Protein AF-A0A838FEH6-F1 (afdb_monomer)

Solvent-accessible surface area (backbone at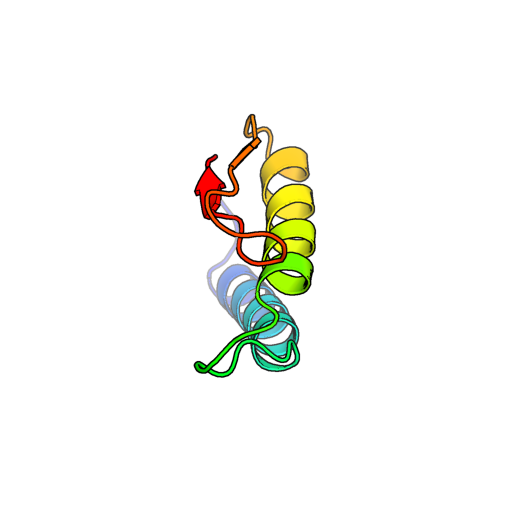oms only — not comparable to full-atom values): 3782 Å² total; per-residue (Å²): 130,85,54,72,70,58,51,53,50,53,50,51,56,50,49,60,56,56,73,69,46,65,55,60,84,83,92,48,46,45,42,65,55,45,55,54,49,42,55,55,40,44,76,72,73,42,70,68,47,78,52,64,91,44,93,67,48,52,44,78,45,106

Secondary structure (DSSP, 8-state):
---HHHHHHHHHHHHHHHTTS---TTT--THHHHHHHHHHHHHTT---EEEEEETTEEEEE-

Nearest PDB structures (foldseek):
  2pok-assembly1_B  TM=8.133E-01  e=3.672E+00  Streptococcus pneumoniae TIGR4

pLDDT: mean 93.44, std 7.09, range [67.06, 98.5]

Foldseek 3Di:
DDDPVVVVVVVVVLVVVLVPAQQDDPPGQCVVSLVVVQVVCVVVPDDWDFDDPDPNDTDIDD

Mean predicted aligned error: 3.32 Å

Radius of gyration: 13.49 Å; Cα contacts (8 Å, |Δi|>4): 57; chains: 1; bounding box: 31×23×30 Å

Sequence (62 aa):
MPEPADLERRTTELLQQLIRFD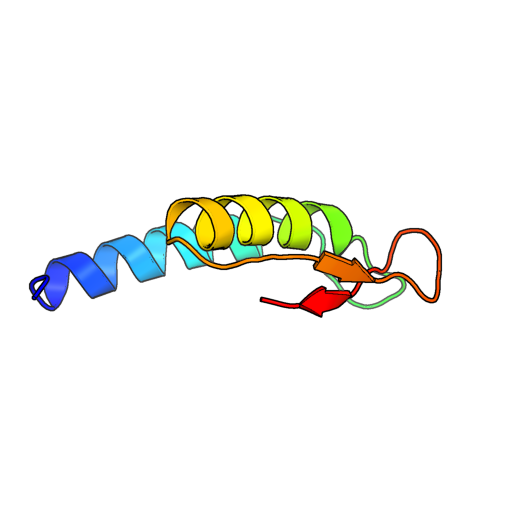TVNPPGNEQAAQEHLKGLLEGAGFECELLSAVEGRPNLVA

Structure (mmCIF, N/CA/C/O backbone):
data_AF-A0A838FEH6-F1
#
_entry.id   AF-A0A838FEH6-F1
#
loop_
_atom_site.group_PDB
_atom_site.id
_atom_site.type_symbol
_atom_site.label_atom_id
_atom_site.label_alt_id
_atom_site.label_comp_id
_atom_site.label_asym_id
_atom_site.label_entity_id
_atom_site.label_seq_id
_atom_site.pdbx_PDB_ins_code
_atom_site.Cartn_x
_atom_site.Cartn_y
_atom_site.Cartn_z
_atom_site.occupancy
_atom_site.B_iso_or_equiv
_atom_site.auth_seq_id
_atom_site.auth_comp_id
_atom_site.auth_asym_id
_atom_site.auth_atom_id
_atom_site.pdbx_PDB_model_num
ATOM 1 N N . MET A 1 1 ? -12.713 0.567 20.540 1.00 74.50 1 MET A N 1
ATOM 2 C CA . MET A 1 1 ? -11.671 -0.284 19.928 1.00 74.50 1 MET A CA 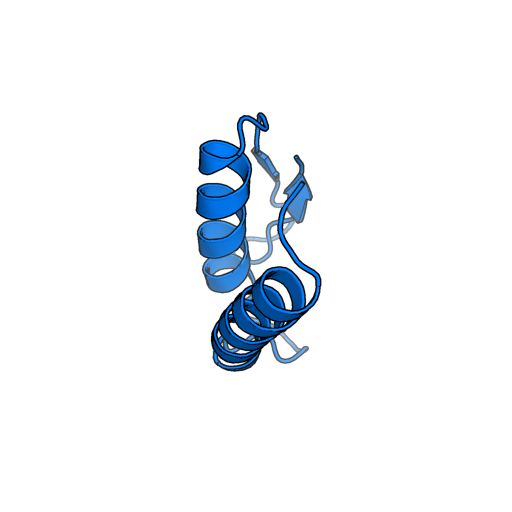1
ATOM 3 C C . MET A 1 1 ? -12.376 -1.279 19.026 1.00 74.50 1 MET A C 1
ATOM 5 O O . MET A 1 1 ? -13.454 -1.701 19.424 1.00 74.50 1 MET A O 1
ATOM 9 N N . PRO A 1 2 ? -11.863 -1.582 17.824 1.00 83.69 2 PRO A N 1
ATOM 10 C CA . PRO A 1 2 ? -12.476 -2.595 16.966 1.00 83.69 2 PRO A CA 1
ATOM 11 C C . PRO A 1 2 ? -12.449 -3.967 17.650 1.00 83.69 2 PRO A C 1
ATOM 13 O O . PRO A 1 2 ? -11.515 -4.261 18.400 1.00 83.69 2 PRO A O 1
ATOM 16 N N . GLU A 1 3 ? -13.460 -4.790 17.384 1.00 96.19 3 GLU A N 1
ATOM 17 C CA . GLU A 1 3 ? -13.510 -6.164 17.881 1.00 96.19 3 GLU A CA 1
ATOM 18 C C . GLU A 1 3 ? -12.407 -7.018 17.225 1.00 96.19 3 GLU A C 1
ATOM 20 O O . GLU A 1 3 ? -12.057 -6.780 16.062 1.00 96.19 3 GLU A O 1
ATOM 25 N N . PRO A 1 4 ? -11.863 -8.045 17.909 1.00 96.00 4 PRO A N 1
ATOM 26 C CA . PRO A 1 4 ? -10.797 -8.886 17.357 1.00 96.00 4 PRO A CA 1
ATOM 27 C C . PRO A 1 4 ? -11.135 -9.498 15.989 1.00 96.00 4 PRO A C 1
ATOM 29 O O . PRO A 1 4 ? -10.295 -9.502 15.091 1.00 96.00 4 PRO A O 1
ATOM 32 N N . ALA A 1 5 ? -12.382 -9.935 15.796 1.00 96.25 5 ALA A N 1
ATOM 33 C CA . ALA A 1 5 ? -12.844 -10.508 14.530 1.00 96.25 5 ALA A CA 1
ATOM 34 C C . ALA A 1 5 ? -12.845 -9.490 13.371 1.00 96.25 5 ALA A C 1
ATOM 36 O O . ALA A 1 5 ? -12.633 -9.852 12.212 1.00 96.25 5 ALA A O 1
ATOM 37 N N . ASP A 1 6 ? -13.058 -8.203 13.664 1.00 96.81 6 ASP A N 1
ATOM 38 C CA . ASP A 1 6 ? -12.990 -7.145 12.653 1.00 96.81 6 ASP A CA 1
ATOM 39 C C . ASP A 1 6 ? -11.548 -6.843 12.255 1.00 96.81 6 ASP A C 1
ATOM 41 O O . ASP A 1 6 ? -11.269 -6.600 11.079 1.00 96.81 6 ASP A O 1
ATOM 45 N N . LEU A 1 7 ? -10.625 -6.884 13.220 1.00 96.00 7 LEU A N 1
ATOM 46 C CA . LEU A 1 7 ? -9.195 -6.748 12.954 1.00 96.00 7 LEU A CA 1
ATOM 47 C C . LEU A 1 7 ? -8.673 -7.907 12.105 1.00 96.00 7 LEU A C 1
ATOM 49 O O . LEU A 1 7 ? -7.968 -7.662 11.126 1.00 96.00 7 LEU A O 1
ATOM 53 N N . GLU A 1 8 ? -9.046 -9.144 12.433 1.00 97.81 8 GLU A N 1
ATOM 54 C CA . GLU A 1 8 ? -8.664 -10.336 11.670 1.00 97.81 8 GLU A CA 1
ATOM 55 C C . GLU A 1 8 ? -9.141 -10.246 10.217 1.00 97.81 8 GLU A C 1
ATOM 57 O O . GLU A 1 8 ? -8.348 -10.427 9.286 1.00 97.81 8 GLU A O 1
ATOM 62 N N . ARG A 1 9 ? -10.415 -9.887 10.011 1.00 98.06 9 ARG A N 1
ATOM 63 C CA . ARG A 1 9 ? -10.996 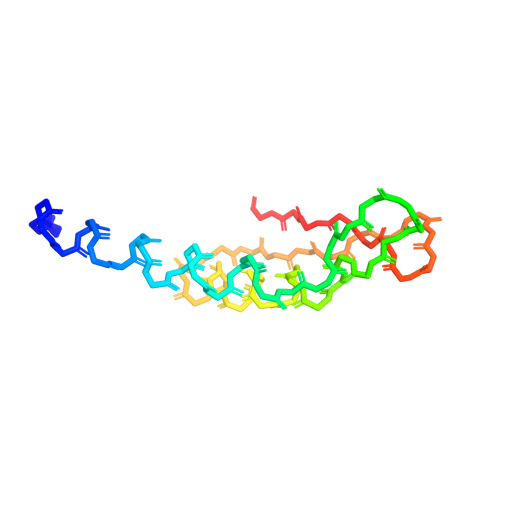-9.745 8.674 1.00 98.06 9 ARG A CA 1
ATOM 64 C C . ARG A 1 9 ? -10.278 -8.672 7.855 1.00 98.06 9 ARG A C 1
ATOM 66 O O . ARG A 1 9 ? -9.795 -8.968 6.766 1.00 98.06 9 ARG A O 1
ATOM 73 N N . ARG A 1 10 ? -10.129 -7.460 8.404 1.00 96.25 10 ARG A N 1
ATOM 74 C CA . ARG A 1 10 ? -9.446 -6.341 7.725 1.00 96.25 10 ARG A CA 1
ATOM 75 C C . ARG A 1 10 ? -7.985 -6.658 7.408 1.00 96.25 10 ARG A C 1
ATOM 77 O O . ARG A 1 10 ? -7.501 -6.321 6.333 1.00 96.25 10 ARG A O 1
ATOM 84 N N . THR A 1 11 ? -7.284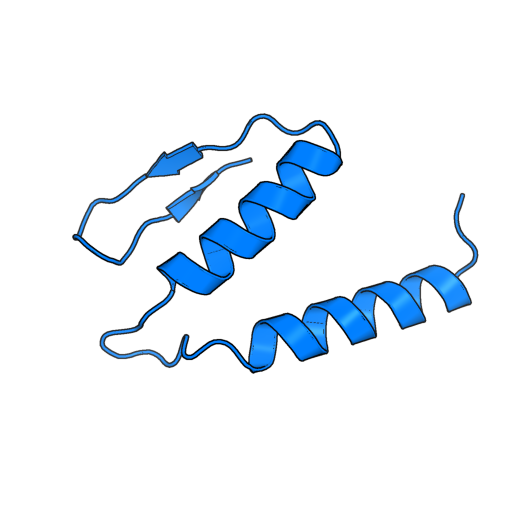 -7.315 8.333 1.00 96.81 11 THR A N 1
ATOM 85 C CA . THR A 1 11 ? -5.884 -7.723 8.136 1.00 96.81 11 THR A CA 1
ATOM 86 C C . THR A 1 11 ? -5.774 -8.758 7.022 1.00 96.81 11 THR A C 1
ATOM 88 O O . THR A 1 11 ? -4.909 -8.643 6.158 1.00 96.81 11 THR A O 1
ATOM 91 N N . THR A 1 12 ? -6.680 -9.737 6.995 1.00 98.25 12 THR A N 1
ATOM 92 C CA . THR A 1 12 ? -6.721 -10.759 5.943 1.00 98.25 12 THR A CA 1
ATOM 93 C C . THR A 1 12 ? -6.997 -10.142 4.573 1.00 98.25 12 THR A C 1
ATOM 95 O O . THR A 1 12 ? -6.297 -10.457 3.614 1.00 98.25 12 THR A O 1
ATOM 98 N N . GLU A 1 13 ? -7.970 -9.234 4.472 1.00 98.00 13 GLU A N 1
ATOM 99 C CA . GLU A 1 13 ? -8.294 -8.516 3.232 1.00 98.00 13 GLU A CA 1
ATOM 100 C C . GLU A 1 13 ? -7.098 -7.703 2.716 1.00 98.00 13 GLU A C 1
ATOM 102 O O . GLU A 1 13 ? -6.751 -7.797 1.535 1.00 98.00 13 GLU A O 1
ATOM 107 N N . LEU A 1 14 ? -6.419 -6.965 3.602 1.00 97.50 14 LEU A N 1
ATOM 108 C CA . LEU A 1 14 ? -5.220 -6.206 3.250 1.00 97.50 14 LEU A CA 1
ATOM 109 C C . LEU A 1 14 ? -4.093 -7.128 2.772 1.00 97.50 14 LEU A C 1
ATOM 111 O O . LEU A 1 14 ? -3.519 -6.896 1.713 1.00 97.50 14 LEU A O 1
ATOM 115 N N . LEU A 1 15 ? -3.796 -8.202 3.507 1.00 97.81 15 LEU A N 1
ATOM 116 C CA . LEU A 1 15 ? -2.757 -9.158 3.116 1.00 97.81 15 LEU A CA 1
ATOM 117 C C . LEU A 1 15 ? -3.062 -9.796 1.760 1.00 97.81 15 LEU A C 1
ATOM 119 O O . LEU A 1 15 ? -2.172 -9.890 0.920 1.00 97.81 15 LEU A O 1
ATOM 123 N N . GLN A 1 16 ? -4.316 -10.174 1.507 1.00 98.25 16 GLN A N 1
ATOM 124 C CA . GLN A 1 16 ? -4.737 -10.696 0.210 1.00 98.25 16 GLN A CA 1
ATOM 125 C C . GLN A 1 16 ? -4.497 -9.694 -0.929 1.00 98.25 16 GLN A C 1
ATOM 127 O O . GLN A 1 16 ? -4.142 -10.103 -2.033 1.00 98.25 16 GLN A O 1
ATOM 132 N N . GLN A 1 17 ? -4.717 -8.397 -0.711 1.00 97.50 17 GLN A N 1
ATOM 133 C CA . GLN A 1 17 ? -4.380 -7.370 -1.702 1.00 97.50 17 GLN A CA 1
ATOM 134 C C . GLN A 1 17 ? -2.863 -7.275 -1.897 1.00 97.50 17 GLN A C 1
ATOM 136 O O . GLN A 1 17 ? -2.395 -7.322 -3.032 1.00 97.50 17 GLN A O 1
ATOM 141 N N . LEU A 1 18 ? -2.100 -7.219 -0.802 1.00 96.44 18 LEU A N 1
ATOM 142 C CA . LEU A 1 18 ? -0.648 -7.042 -0.830 1.00 96.44 18 LEU A CA 1
ATOM 143 C C . LEU A 1 18 ? 0.082 -8.171 -1.569 1.00 96.44 18 LEU A C 1
ATOM 145 O O . LEU A 1 18 ? 0.949 -7.895 -2.391 1.00 96.44 18 LEU A O 1
ATOM 149 N N . ILE A 1 19 ? -0.303 -9.431 -1.347 1.00 95.50 19 ILE A N 1
ATOM 150 C CA . ILE A 1 19 ? 0.346 -10.582 -2.003 1.00 95.50 19 ILE A CA 1
ATOM 151 C C . ILE A 1 19 ? 0.061 -10.685 -3.509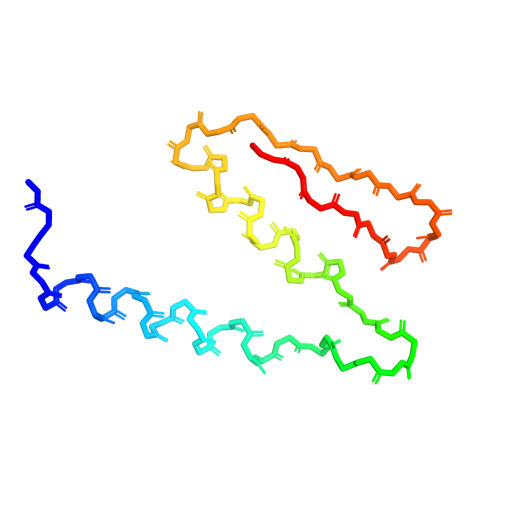 1.00 95.50 19 ILE A C 1
ATOM 153 O O . ILE A 1 19 ? 0.668 -11.512 -4.182 1.00 95.50 19 ILE A O 1
ATOM 157 N N . ARG A 1 20 ? -0.891 -9.906 -4.042 1.00 95.44 20 ARG A N 1
ATOM 158 C CA . ARG A 1 20 ? -1.204 -9.882 -5.481 1.00 95.44 20 ARG A CA 1
ATOM 159 C C . ARG A 1 20 ? -0.366 -8.871 -6.257 1.00 95.44 20 ARG A C 1
ATOM 161 O O . ARG A 1 20 ? -0.371 -8.929 -7.484 1.00 95.44 20 ARG A O 1
ATOM 168 N N . PHE A 1 21 ? 0.325 -7.958 -5.577 1.00 95.38 21 PHE A N 1
ATOM 169 C CA . PHE A 1 21 ? 1.299 -7.097 -6.235 1.00 95.38 21 PHE A CA 1
ATOM 170 C C . PHE A 1 21 ? 2.549 -7.902 -6.594 1.00 95.38 21 PHE A C 1
ATOM 172 O O . PHE A 1 21 ? 3.005 -8.744 -5.820 1.00 95.38 21 PHE A O 1
ATOM 179 N N . ASP A 1 22 ? 3.119 -7.613 -7.760 1.00 92.75 22 ASP A N 1
ATOM 180 C CA . ASP A 1 22 ? 4.346 -8.243 -8.245 1.00 92.75 22 ASP A CA 1
ATOM 181 C C . ASP A 1 22 ? 5.587 -7.649 -7.559 1.00 92.75 22 ASP A C 1
ATOM 183 O O . ASP A 1 22 ? 6.371 -6.904 -8.137 1.00 92.75 22 ASP A O 1
ATOM 187 N N . THR A 1 23 ? 5.749 -7.937 -6.273 1.00 92.12 23 THR A N 1
ATOM 188 C CA . THR A 1 23 ? 6.865 -7.435 -5.455 1.00 92.12 23 THR A CA 1
ATOM 189 C C . THR A 1 23 ? 7.976 -8.471 -5.288 1.00 92.12 23 THR A C 1
ATOM 191 O O . THR A 1 23 ? 8.760 -8.414 -4.339 1.00 92.12 23 THR A O 1
ATOM 194 N N . VAL A 1 24 ? 8.055 -9.444 -6.203 1.00 89.62 24 VAL A N 1
ATOM 195 C CA . VAL A 1 24 ? 9.082 -10.487 -6.165 1.00 89.62 24 VAL A CA 1
ATOM 196 C C . VAL A 1 24 ? 10.458 -9.860 -6.390 1.00 89.62 24 VAL A C 1
ATOM 198 O O . VAL A 1 24 ? 10.727 -9.211 -7.396 1.00 89.62 24 VAL A O 1
ATOM 201 N N . ASN A 1 25 ? 11.365 -10.092 -5.454 1.00 79.12 25 ASN A N 1
ATOM 202 C CA . ASN A 1 25 ? 12.769 -9.709 -5.562 1.00 79.12 25 ASN A CA 1
ATOM 203 C C . ASN A 1 25 ? 13.520 -10.784 -6.392 1.00 79.12 25 ASN A C 1
ATOM 205 O O . ASN A 1 25 ? 13.459 -11.929 -5.930 1.00 79.12 25 ASN A O 1
ATOM 209 N N . PRO A 1 26 ? 14.238 -10.544 -7.531 1.00 70.81 26 PRO A N 1
ATOM 210 C CA . PRO A 1 26 ? 14.659 -9.281 -8.199 1.00 70.81 26 PRO A CA 1
ATOM 211 C C . PRO A 1 26 ? 14.276 -9.129 -9.719 1.00 70.81 26 PRO A C 1
ATOM 213 O O . PRO A 1 26 ? 14.164 -10.138 -10.417 1.00 70.81 26 PRO A O 1
ATOM 216 N N . PRO A 1 27 ? 14.170 -7.901 -10.302 1.00 67.06 27 PRO A N 1
ATOM 217 C CA . PRO A 1 27 ? 14.570 -6.615 -9.726 1.00 67.06 27 PRO A CA 1
ATOM 218 C C . PRO A 1 27 ? 13.470 -5.902 -8.913 1.00 67.06 27 PRO A C 1
ATOM 220 O O . PRO A 1 27 ? 13.797 -4.913 -8.263 1.00 67.06 27 PRO A O 1
ATOM 223 N N . GLY A 1 28 ? 12.237 -6.432 -8.890 1.00 74.50 28 GLY A N 1
ATOM 224 C CA . GLY A 1 28 ? 11.084 -5.900 -8.139 1.00 74.50 28 GLY A CA 1
ATOM 225 C C . GLY A 1 28 ? 10.234 -4.860 -8.896 1.00 74.50 28 GLY A C 1
ATOM 226 O O . GLY A 1 28 ? 10.745 -4.180 -9.783 1.00 74.50 28 GLY A O 1
ATOM 227 N N . ASN A 1 29 ? 8.935 -4.772 -8.550 1.00 87.38 29 ASN A N 1
ATOM 228 C CA . ASN A 1 29 ? 7.970 -3.718 -8.932 1.00 87.38 29 ASN A CA 1
ATOM 229 C C . ASN A 1 29 ? 7.234 -3.175 -7.680 1.00 87.38 29 ASN A C 1
ATOM 231 O O . ASN A 1 29 ? 6.002 -3.112 -7.617 1.00 87.38 29 ASN A O 1
ATOM 235 N N . GLU A 1 30 ? 7.985 -2.828 -6.631 1.00 92.00 30 GLU A N 1
ATOM 236 C CA . GLU A 1 30 ? 7.450 -2.511 -5.298 1.00 92.00 30 GLU A CA 1
ATOM 237 C C . GLU A 1 30 ? 6.586 -1.240 -5.253 1.00 92.00 30 GLU A C 1
ATOM 239 O O . GLU A 1 30 ? 5.689 -1.142 -4.409 1.00 92.00 30 GLU A O 1
ATOM 244 N N . GLN A 1 31 ? 6.803 -0.297 -6.177 1.00 93.56 31 GLN A N 1
ATOM 245 C CA . GLN A 1 31 ? 6.150 1.015 -6.174 1.00 93.56 31 GLN A CA 1
ATOM 246 C C . GLN A 1 31 ? 4.616 0.933 -6.109 1.00 93.56 31 GLN A C 1
ATOM 248 O O . GLN A 1 31 ? 4.006 1.643 -5.314 1.00 93.56 31 GLN A O 1
ATOM 253 N N . ALA A 1 32 ? 3.983 0.037 -6.872 1.00 94.19 32 ALA A N 1
ATOM 254 C CA . ALA A 1 32 ? 2.521 -0.080 -6.885 1.00 94.19 32 ALA A CA 1
ATOM 255 C C . ALA A 1 32 ? 1.949 -0.503 -5.516 1.00 94.19 32 ALA A C 1
ATOM 257 O O . ALA A 1 32 ? 0.922 0.014 -5.073 1.00 94.19 32 ALA A O 1
ATOM 258 N N . ALA A 1 33 ? 2.634 -1.412 -4.813 1.00 95.50 33 ALA A N 1
ATOM 259 C CA . ALA A 1 33 ? 2.241 -1.816 -3.464 1.00 95.50 33 ALA A CA 1
ATOM 260 C C . ALA A 1 33 ? 2.446 -0.674 -2.454 1.00 95.50 33 ALA A C 1
ATOM 262 O O . ALA A 1 33 ? 1.642 -0.493 -1.539 1.00 95.50 33 ALA A O 1
ATOM 263 N N . GLN A 1 34 ? 3.508 0.113 -2.628 1.00 96.38 34 GLN A N 1
ATOM 264 C CA . GLN A 1 34 ? 3.827 1.248 -1.763 1.00 96.38 34 GLN A CA 1
ATOM 265 C C . GLN A 1 34 ? 2.855 2.416 -1.953 1.00 96.38 34 GLN A C 1
ATOM 267 O O . GLN A 1 34 ? 2.443 3.017 -0.967 1.00 96.38 34 GLN A O 1
ATOM 272 N N . GLU A 1 35 ? 2.424 2.706 -3.180 1.00 97.00 35 GLU A N 1
ATOM 273 C CA . GLU A 1 35 ? 1.389 3.709 -3.459 1.00 97.00 35 GLU A CA 1
ATOM 274 C C . GLU A 1 35 ? 0.039 3.323 -2.835 1.00 97.00 35 GLU A C 1
ATOM 276 O O . GLU A 1 35 ? -0.627 4.166 -2.230 1.00 97.00 35 GLU A O 1
ATOM 281 N N . HIS A 1 36 ? -0.336 2.038 -2.894 1.00 97.62 36 HIS A N 1
ATOM 282 C CA . HIS A 1 36 ? -1.530 1.527 -2.208 1.00 97.62 36 HIS A CA 1
ATOM 283 C C . HIS A 1 36 ? -1.444 1.722 -0.689 1.00 97.62 36 HIS A C 1
ATOM 285 O O . HIS A 1 36 ? -2.367 2.249 -0.067 1.00 97.62 36 HIS A O 1
ATOM 291 N N . LEU A 1 37 ? -0.314 1.339 -0.086 1.00 98.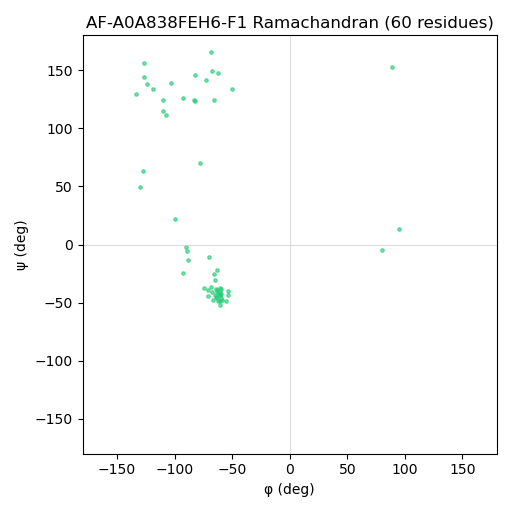00 37 LEU A N 1
ATOM 292 C CA . LEU A 1 37 ? -0.082 1.505 1.350 1.00 98.00 37 LEU A CA 1
ATOM 293 C C . LEU A 1 37 ? -0.041 2.977 1.770 1.00 98.00 37 LEU A C 1
ATOM 295 O O . LEU A 1 37 ? -0.604 3.315 2.809 1.00 98.00 37 LEU A O 1
ATOM 299 N N . LYS A 1 38 ? 0.553 3.854 0.955 1.00 98.38 38 LYS A N 1
ATOM 300 C CA . LYS A 1 38 ? 0.556 5.303 1.178 1.00 98.38 38 LYS A CA 1
ATOM 301 C C . LYS A 1 38 ? -0.867 5.840 1.319 1.00 98.38 38 LYS A C 1
ATOM 303 O O . LYS A 1 38 ? -1.158 6.502 2.306 1.00 98.38 38 LYS A O 1
ATOM 308 N N . GLY A 1 39 ? -1.775 5.486 0.406 1.00 98.12 39 GLY A N 1
ATOM 309 C CA . GLY A 1 39 ? -3.175 5.919 0.489 1.00 98.12 39 GLY A CA 1
ATOM 310 C C . GLY A 1 39 ? -3.888 5.446 1.764 1.00 98.12 39 GLY A C 1
ATOM 311 O O . GLY A 1 39 ? -4.666 6.195 2.356 1.00 98.12 39 GLY A O 1
ATOM 312 N N . LEU A 1 40 ? -3.598 4.225 2.226 1.00 97.75 40 LEU A N 1
ATOM 313 C CA . LEU A 1 40 ? -4.147 3.702 3.483 1.00 97.75 40 LEU A CA 1
ATOM 314 C C . LEU A 1 40 ? -3.614 4.453 4.711 1.00 97.75 40 LEU A C 1
ATOM 316 O O . LEU A 1 40 ? -4.380 4.727 5.635 1.00 97.75 40 LEU A O 1
ATOM 320 N N . LEU A 1 41 ? -2.321 4.777 4.724 1.00 98.38 41 LEU A N 1
ATOM 321 C CA . LEU A 1 41 ? -1.668 5.496 5.818 1.00 98.38 41 LEU A CA 1
ATOM 322 C C . LEU A 1 41 ? -2.112 6.964 5.863 1.00 98.38 41 LEU A C 1
ATOM 324 O O . LEU A 1 41 ? -2.503 7.452 6.921 1.00 98.38 41 LEU A O 1
ATOM 328 N N . GLU A 1 42 ? -2.181 7.640 4.717 1.00 98.38 42 GLU A N 1
ATOM 329 C CA . GLU A 1 42 ? -2.717 9.005 4.622 1.00 98.38 42 GLU A CA 1
ATOM 330 C C . GLU A 1 42 ? -4.188 9.058 5.058 1.00 98.38 42 GLU A C 1
ATOM 332 O O . GLU A 1 42 ? -4.579 9.925 5.838 1.00 98.38 42 GLU A O 1
ATOM 337 N N . GLY A 1 43 ? -5.005 8.080 4.646 1.00 97.44 43 GLY A N 1
ATOM 338 C CA . GLY A 1 43 ? -6.391 7.948 5.107 1.00 97.44 43 GLY A CA 1
ATOM 339 C C . GLY A 1 43 ? -6.526 7.693 6.615 1.00 97.44 43 GLY A C 1
ATOM 340 O O . GLY A 1 43 ? -7.572 7.984 7.197 1.00 97.44 43 GLY A O 1
ATOM 341 N N . ALA A 1 44 ? -5.475 7.179 7.257 1.00 96.06 44 ALA A N 1
ATOM 342 C CA . ALA A 1 44 ? -5.384 7.010 8.705 1.00 96.06 44 ALA A CA 1
ATOM 343 C C . ALA A 1 44 ? -4.785 8.233 9.432 1.00 96.06 44 ALA A C 1
ATOM 345 O O . ALA A 1 44 ? -4.743 8.234 10.662 1.00 96.06 44 ALA A O 1
ATOM 346 N N . GLY A 1 45 ? -4.376 9.275 8.699 1.00 98.25 45 GLY A N 1
ATOM 347 C CA . GLY A 1 45 ? -3.866 10.535 9.244 1.00 98.25 45 GLY A CA 1
ATOM 348 C C . GLY A 1 45 ? -2.344 10.631 9.365 1.00 98.25 45 GLY A C 1
ATOM 349 O O . GLY A 1 45 ? -1.868 11.534 10.049 1.00 98.25 45 GLY A O 1
ATOM 350 N N . PHE A 1 46 ? -1.586 9.729 8.734 1.00 98.50 46 PHE A N 1
ATOM 351 C CA . PHE A 1 46 ? -0.125 9.825 8.663 1.00 98.50 46 PHE A CA 1
ATOM 352 C C . PHE A 1 46 ? 0.320 10.771 7.541 1.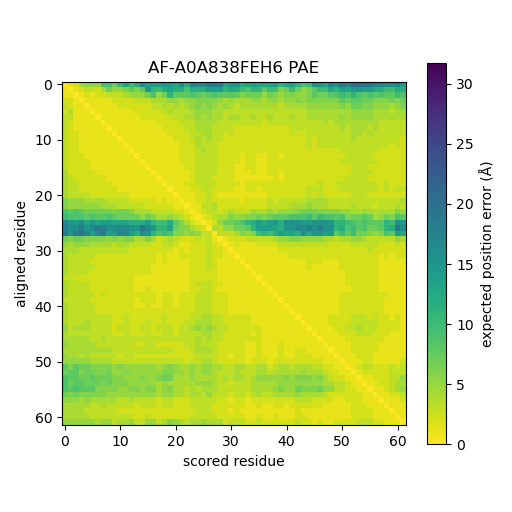00 98.50 46 PHE A C 1
ATOM 354 O O . PHE A 1 46 ? -0.289 10.811 6.471 1.00 98.50 46 PHE A O 1
ATOM 361 N N . GLU A 1 47 ? 1.422 11.487 7.760 1.00 98.38 47 GLU A N 1
ATOM 362 C CA . GLU A 1 47 ? 2.144 12.179 6.689 1.00 98.38 47 GLU A CA 1
ATOM 363 C C . GLU A 1 47 ? 3.067 11.173 6.004 1.00 98.38 47 GLU A C 1
ATOM 365 O O . GLU A 1 47 ? 3.864 10.530 6.675 1.00 98.38 47 GLU A O 1
ATOM 370 N N . CYS A 1 48 ? 2.949 11.002 4.685 1.00 98.50 48 CYS A N 1
ATOM 371 C CA . CYS A 1 48 ? 3.659 9.939 3.973 1.00 98.50 48 CYS A CA 1
ATOM 372 C C . CYS A 1 48 ? 4.524 10.464 2.822 1.00 98.50 48 CYS A C 1
ATOM 374 O O . CYS A 1 48 ? 4.063 11.256 1.997 1.00 98.50 48 CYS A O 1
ATOM 376 N N . GLU A 1 49 ? 5.729 9.913 2.678 1.00 98.06 49 GLU A N 1
ATOM 377 C CA . GLU A 1 49 ? 6.665 10.212 1.589 1.00 98.06 49 GLU A CA 1
ATOM 378 C C . GLU A 1 49 ? 7.126 8.939 0.863 1.00 98.06 49 GLU A C 1
ATOM 380 O O . GLU A 1 49 ? 7.338 7.890 1.475 1.00 98.06 49 GLU A O 1
ATOM 385 N N . LEU A 1 50 ? 7.317 9.040 -0.458 1.00 97.19 50 LEU A N 1
ATOM 386 C CA . LEU A 1 50 ? 7.984 8.018 -1.269 1.00 97.19 50 LEU A CA 1
ATOM 387 C C . LEU A 1 50 ? 9.367 8.530 -1.677 1.00 97.19 50 LEU A C 1
ATOM 389 O O . LEU A 1 50 ? 9.483 9.450 -2.485 1.00 97.19 50 LEU A O 1
ATOM 393 N N . LEU A 1 51 ? 10.416 7.921 -1.128 1.00 96.62 51 LEU A N 1
ATOM 394 C CA . LEU A 1 51 ? 11.805 8.332 -1.333 1.00 96.62 51 LEU A CA 1
ATOM 395 C C . LEU A 1 51 ? 12.548 7.298 -2.173 1.00 96.62 51 LEU A C 1
ATOM 397 O O . LEU A 1 51 ? 12.748 6.164 -1.741 1.00 96.62 51 LEU A O 1
ATOM 401 N N . SER A 1 52 ? 12.979 7.680 -3.372 1.00 92.94 52 SER A N 1
ATOM 402 C CA . SER A 1 52 ? 13.617 6.767 -4.323 1.00 92.94 52 SER A CA 1
ATOM 403 C C . SER A 1 52 ? 15.106 7.066 -4.493 1.00 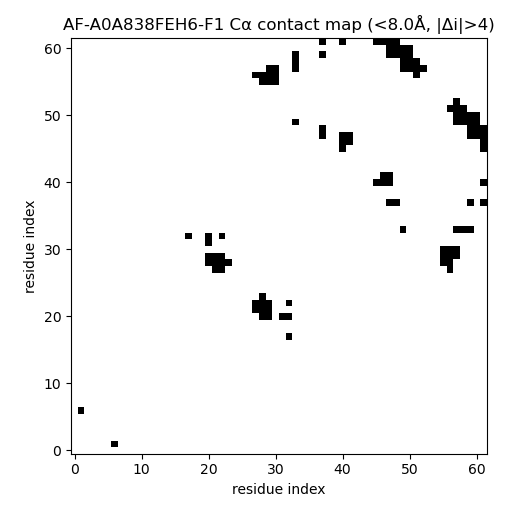92.94 52 SER A C 1
ATOM 405 O O . SER A 1 52 ? 15.495 8.179 -4.838 1.00 92.94 52 SER A O 1
ATOM 407 N N . ALA A 1 53 ? 15.939 6.044 -4.262 1.00 90.38 53 ALA A N 1
ATOM 408 C CA . ALA A 1 53 ? 17.360 6.054 -4.628 1.00 90.38 53 ALA A CA 1
ATOM 409 C C . ALA A 1 53 ? 17.608 5.439 -6.019 1.00 90.38 53 ALA A C 1
ATOM 411 O O . ALA A 1 53 ? 18.611 5.739 -6.662 1.00 90.38 53 ALA A O 1
ATOM 412 N N . VAL A 1 54 ? 16.698 4.567 -6.468 1.00 87.62 54 VAL A N 1
ATOM 413 C CA . VAL A 1 54 ? 16.692 3.922 -7.786 1.00 87.62 54 VAL A CA 1
ATOM 414 C C . VAL A 1 54 ? 15.275 4.021 -8.337 1.00 87.62 54 VAL A C 1
ATOM 416 O O . VAL A 1 54 ? 14.324 3.653 -7.642 1.00 87.62 54 VAL A O 1
ATOM 419 N N . GLU A 1 55 ? 15.144 4.505 -9.572 1.00 85.94 55 GLU A N 1
ATOM 420 C CA . GLU A 1 55 ? 13.855 4.646 -10.256 1.00 85.94 55 GLU A CA 1
ATOM 421 C C . GLU A 1 55 ? 13.046 3.339 -10.193 1.00 85.94 55 GLU A C 1
ATOM 423 O O . GLU A 1 55 ? 13.588 2.249 -10.374 1.00 85.94 55 GLU A O 1
ATOM 428 N N . GLY A 1 56 ? 11.757 3.445 -9.862 1.00 83.88 56 GLY A N 1
ATOM 429 C CA . GLY A 1 56 ? 10.858 2.296 -9.692 1.00 83.88 56 GLY A CA 1
ATOM 430 C C . GLY A 1 56 ? 10.968 1.558 -8.351 1.00 83.88 56 GLY A C 1
ATOM 431 O O . GLY A 1 56 ? 10.161 0.670 -8.090 1.00 83.88 56 GLY A O 1
ATOM 432 N N . ARG A 1 57 ? 11.918 1.928 -7.477 1.00 88.31 57 ARG A N 1
ATOM 433 C CA . ARG A 1 57 ? 12.140 1.284 -6.166 1.00 88.31 57 ARG A CA 1
ATOM 434 C C . ARG A 1 57 ? 12.158 2.295 -5.009 1.00 88.31 57 ARG A C 1
ATOM 436 O O . ARG A 1 57 ? 13.210 2.499 -4.391 1.00 88.31 57 ARG A O 1
ATOM 443 N N . PRO A 1 58 ? 11.044 3.003 -4.741 1.00 93.62 58 PRO A N 1
ATOM 444 C CA . PRO A 1 58 ? 10.987 3.917 -3.611 1.00 93.62 58 PRO A CA 1
ATOM 445 C C . PRO A 1 58 ? 11.011 3.172 -2.269 1.00 93.62 58 PRO A C 1
ATOM 447 O O . PRO A 1 58 ? 10.806 1.966 -2.193 1.00 93.62 58 PRO A O 1
ATOM 450 N N . ASN A 1 59 ? 11.264 3.906 -1.192 1.00 94.56 59 ASN A N 1
ATOM 451 C CA . ASN A 1 59 ? 10.910 3.540 0.173 1.00 94.56 59 ASN A CA 1
ATOM 452 C C . ASN A 1 59 ? 9.685 4.358 0.577 1.00 94.56 59 ASN A C 1
ATOM 454 O O . ASN A 1 59 ? 9.636 5.552 0.290 1.00 94.56 59 ASN A O 1
ATOM 458 N N . LEU A 1 60 ? 8.734 3.734 1.266 1.00 97.25 60 LEU A N 1
ATOM 459 C CA . LEU A 1 60 ? 7.609 4.428 1.887 1.00 97.25 60 LEU A CA 1
ATOM 460 C C . LEU A 1 60 ? 7.958 4.778 3.336 1.00 97.25 60 LEU A C 1
ATOM 462 O O . LEU A 1 60 ? 8.327 3.891 4.106 1.00 97.25 60 LEU A O 1
ATOM 466 N N . VAL A 1 61 ? 7.828 6.053 3.691 1.00 97.88 61 VAL A N 1
ATOM 467 C CA . VAL A 1 61 ? 8.016 6.593 5.046 1.00 97.88 61 VAL A CA 1
ATOM 468 C C . VAL A 1 61 ? 6.692 7.209 5.499 1.00 97.88 61 VAL A C 1
ATOM 470 O O . VAL A 1 61 ? 6.072 7.908 4.700 1.00 97.88 61 VAL A O 1
ATOM 473 N N . ALA A 1 62 ? 6.255 6.922 6.729 1.00 94.75 62 ALA A N 1
ATOM 474 C CA . ALA A 1 62 ? 4.996 7.375 7.328 1.00 94.75 62 ALA A CA 1
ATOM 475 C C . ALA A 1 62 ? 5.144 7.624 8.835 1.00 94.75 62 ALA A C 1
ATOM 477 O O . ALA A 1 62 ? 6.045 6.987 9.434 1.00 94.75 62 ALA A O 1
#